Protein AF-A0A6J7JXT1-F1 (afdb_monomer_lite)

Organism: NCBI:txid449393

Foldseek 3Di:
DDDPPDDPDPPVPPPPPCPPDPDDDPVNVVVLVVVLVCQLVVQLVVQVVVCVVVVVVRPSSVVSSVVSNVVSVVVVVVVVVVVVVVVLPPDPPPPDVCPCVVPPPPPPPDDDD

Structure (mmCIF, N/CA/C/O backbone):
data_AF-A0A6J7JXT1-F1
#
_entry.id   AF-A0A6J7JXT1-F1
#
loop_
_atom_site.group_PDB
_atom_site.id
_atom_site.type_symbol
_atom_site.label_atom_id
_atom_site.label_alt_id
_atom_site.label_comp_id
_atom_site.label_asym_id
_atom_site.label_entity_id
_atom_site.label_seq_id
_atom_site.pdbx_PDB_ins_code
_atom_site.Cartn_x
_atom_site.Cartn_y
_atom_site.Cartn_z
_atom_site.occupancy
_atom_site.B_iso_or_equiv
_atom_site.auth_seq_id
_atom_site.auth_comp_id
_atom_site.auth_asym_id
_atom_site.auth_atom_id
_atom_site.pdbx_PDB_model_num
ATOM 1 N N . MET A 1 1 ? 56.341 3.724 -32.945 1.00 44.88 1 MET A N 1
ATOM 2 C CA . MET A 1 1 ? 55.457 4.208 -34.030 1.00 44.88 1 MET A CA 1
ATOM 3 C C . MET A 1 1 ? 54.060 3.659 -33.755 1.00 44.88 1 MET A C 1
ATOM 5 O O . MET A 1 1 ? 53.873 2.458 -33.855 1.00 44.88 1 MET A O 1
ATOM 9 N N . ALA A 1 2 ? 53.137 4.486 -33.253 1.00 50.22 2 ALA A N 1
ATOM 10 C CA . ALA A 1 2 ? 51.832 4.041 -32.751 1.00 50.22 2 ALA A CA 1
ATOM 11 C C . ALA A 1 2 ? 50.724 4.349 -33.768 1.00 50.22 2 ALA A C 1
ATOM 13 O O . ALA A 1 2 ? 50.396 5.513 -34.002 1.00 50.22 2 ALA A O 1
ATOM 14 N N . THR A 1 3 ? 50.134 3.315 -34.363 1.00 51.91 3 THR A N 1
ATOM 15 C CA . THR A 1 3 ? 49.022 3.456 -35.310 1.00 51.91 3 THR A CA 1
ATOM 16 C C . THR A 1 3 ? 47.715 3.579 -34.529 1.00 51.91 3 THR A C 1
ATOM 18 O O . THR A 1 3 ? 47.115 2.593 -34.109 1.00 51.91 3 THR A O 1
ATOM 21 N N . ARG A 1 4 ? 47.285 4.819 -34.271 1.00 57.22 4 ARG A N 1
ATOM 22 C CA . ARG A 1 4 ? 46.007 5.125 -33.616 1.00 57.22 4 ARG A CA 1
ATOM 23 C C . ARG A 1 4 ? 44.879 5.031 -34.646 1.00 57.22 4 ARG A C 1
ATOM 25 O O . ARG A 1 4 ? 44.504 6.031 -35.255 1.00 57.22 4 ARG A O 1
ATOM 32 N N . THR A 1 5 ? 44.345 3.829 -34.843 1.00 58.66 5 THR A N 1
ATOM 33 C CA . THR A 1 5 ? 43.169 3.568 -35.687 1.00 58.66 5 THR A CA 1
ATOM 34 C C . THR A 1 5 ? 41.951 4.290 -35.104 1.00 58.66 5 THR A C 1
ATOM 36 O O . THR A 1 5 ? 41.323 3.819 -34.157 1.00 58.66 5 THR A O 1
ATOM 39 N N . ARG A 1 6 ? 41.628 5.479 -35.627 1.00 58.16 6 ARG A N 1
ATOM 40 C CA . ARG A 1 6 ? 40.373 6.172 -35.309 1.00 58.16 6 ARG A CA 1
ATOM 41 C C . ARG A 1 6 ? 39.232 5.405 -35.976 1.00 58.16 6 ARG A C 1
ATOM 43 O O . ARG A 1 6 ? 39.202 5.277 -37.194 1.00 58.16 6 ARG A O 1
ATOM 50 N N . SER A 1 7 ? 38.305 4.882 -35.184 1.00 61.00 7 SER A N 1
ATOM 51 C CA . SER A 1 7 ? 37.088 4.242 -35.676 1.00 61.00 7 SER A CA 1
ATOM 52 C C . SER A 1 7 ? 36.187 5.281 -36.359 1.00 61.00 7 SER A C 1
ATOM 54 O O . SER A 1 7 ? 35.537 6.097 -35.710 1.00 61.00 7 SER A O 1
ATOM 56 N N . PHE A 1 8 ? 36.154 5.257 -37.692 1.00 64.19 8 PHE A N 1
ATOM 57 C CA . PHE A 1 8 ? 35.369 6.151 -38.557 1.00 64.19 8 PHE A CA 1
ATOM 58 C C . PHE A 1 8 ? 33.888 5.747 -38.687 1.00 64.19 8 PHE A C 1
ATOM 60 O O . PHE A 1 8 ? 33.264 5.996 -39.714 1.00 64.19 8 PHE A O 1
ATOM 67 N N . LEU A 1 9 ? 33.289 5.112 -37.676 1.00 65.12 9 LEU A N 1
ATOM 68 C CA . LEU A 1 9 ? 31.869 4.763 -37.761 1.00 65.12 9 LEU A CA 1
ATOM 69 C C . LEU A 1 9 ? 31.004 6.011 -37.496 1.00 65.12 9 LEU A C 1
ATOM 71 O O . LEU A 1 9 ? 31.057 6.561 -36.384 1.00 65.12 9 LEU A O 1
ATOM 75 N N . PRO A 1 10 ? 30.199 6.474 -38.478 1.00 63.28 10 PRO A N 1
ATOM 76 C CA . PRO A 1 10 ? 29.289 7.592 -38.275 1.00 63.28 10 PRO A CA 1
ATOM 77 C C . PRO A 1 10 ? 28.289 7.239 -37.170 1.00 63.28 10 PRO A C 1
ATOM 79 O O . PRO A 1 10 ? 27.907 6.082 -36.993 1.00 63.28 10 PRO A O 1
ATOM 82 N N . LYS A 1 11 ? 27.861 8.239 -36.390 1.00 61.22 11 LYS A N 1
ATOM 83 C CA . LYS A 1 11 ? 26.993 8.046 -35.210 1.00 61.22 11 LYS A CA 1
ATOM 84 C C . LYS A 1 11 ? 25.691 7.290 -35.536 1.00 61.22 11 LYS A C 1
ATOM 86 O O . LYS A 1 11 ? 25.160 6.623 -34.658 1.00 61.22 11 LYS A O 1
ATOM 91 N N . SER A 1 12 ? 25.231 7.356 -36.787 1.00 65.69 12 SER A N 1
ATOM 92 C CA . SER A 1 12 ? 24.057 6.652 -37.321 1.00 65.69 12 SER A CA 1
ATOM 93 C C . SER A 1 12 ? 24.225 5.136 -37.465 1.00 65.69 12 SER A C 1
ATOM 95 O O . SER A 1 12 ? 23.225 4.429 -37.463 1.00 65.69 12 SER A O 1
ATOM 97 N N . LEU A 1 13 ? 25.459 4.633 -37.570 1.00 64.69 13 LEU A N 1
ATOM 98 C CA . LEU A 1 13 ? 25.769 3.205 -37.725 1.00 64.69 13 LEU A CA 1
ATOM 99 C C . LEU A 1 13 ? 26.263 2.561 -36.427 1.00 64.69 13 LEU A C 1
ATOM 101 O O . LEU A 1 13 ? 26.677 1.404 -36.428 1.00 64.69 13 LEU A O 1
ATOM 105 N N . ARG A 1 14 ? 26.228 3.286 -35.301 1.00 66.50 14 ARG A N 1
ATOM 106 C CA . ARG A 1 14 ? 26.474 2.659 -34.001 1.00 66.50 14 ARG A CA 1
ATOM 107 C C . ARG A 1 14 ? 25.234 1.842 -33.640 1.00 66.50 14 ARG A C 1
ATOM 109 O O . ARG A 1 14 ? 24.173 2.448 -33.474 1.00 66.50 14 ARG A O 1
ATOM 116 N N . PRO A 1 15 ? 25.330 0.509 -33.501 1.00 64.69 15 PRO A N 1
ATOM 117 C CA . PRO A 1 15 ? 24.211 -0.259 -32.984 1.00 64.69 15 PRO A CA 1
ATOM 118 C C . PRO A 1 15 ? 23.859 0.316 -31.611 1.00 64.69 15 PRO A C 1
ATOM 120 O O . PRO A 1 15 ? 24.741 0.486 -30.764 1.00 64.69 15 PRO A O 1
ATOM 123 N N . LYS A 1 16 ? 22.583 0.668 -31.395 1.00 65.00 16 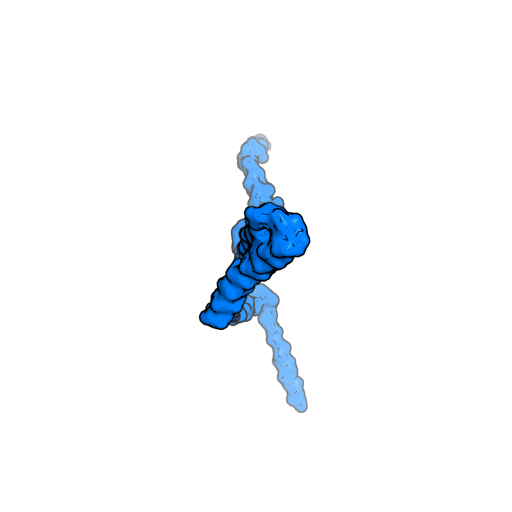LYS A N 1
ATOM 124 C CA . LYS A 1 16 ? 22.091 0.939 -30.041 1.00 65.00 16 LYS A CA 1
ATOM 125 C C . LYS A 1 16 ? 22.436 -0.307 -29.241 1.00 65.00 16 LYS A C 1
ATOM 127 O O . LYS A 1 16 ? 21.962 -1.387 -29.582 1.00 65.00 16 LYS A O 1
ATOM 132 N N . SER A 1 17 ? 23.314 -0.173 -28.252 1.00 66.38 17 SER A N 1
ATOM 133 C CA . SER A 1 17 ? 23.674 -1.287 -27.385 1.00 66.38 17 SER A CA 1
ATOM 134 C C . SER A 1 17 ? 22.376 -1.852 -26.827 1.00 66.38 17 SER A C 1
ATOM 136 O O . SER A 1 17 ? 21.657 -1.150 -26.113 1.00 66.38 17 SER A O 1
ATOM 138 N N . PHE A 1 18 ? 22.045 -3.083 -27.210 1.00 66.38 18 PHE A N 1
ATOM 139 C CA . PHE A 1 18 ? 20.966 -3.837 -26.602 1.00 66.38 18 PHE A CA 1
ATOM 140 C C . PHE A 1 18 ? 21.413 -4.122 -25.172 1.00 66.38 18 PHE A C 1
ATOM 142 O O . PHE A 1 18 ? 22.132 -5.080 -24.913 1.00 66.38 18 PHE A O 1
ATOM 149 N N . VAL A 1 19 ? 21.088 -3.210 -24.261 1.00 69.88 19 VAL A N 1
ATOM 150 C CA . VAL A 1 19 ? 21.209 -3.457 -22.831 1.00 69.88 19 VAL A CA 1
ATOM 151 C C . VAL A 1 19 ? 19.919 -4.181 -22.470 1.00 69.88 19 VAL A C 1
ATOM 153 O O . VAL A 1 19 ? 18.866 -3.535 -22.454 1.00 69.88 19 VAL A O 1
ATOM 156 N N . PRO A 1 20 ? 19.934 -5.513 -22.281 1.00 65.00 20 PRO A N 1
ATOM 157 C CA . PRO A 1 20 ? 18.735 -6.208 -21.849 1.00 65.00 20 PRO A CA 1
ATOM 158 C C . PRO A 1 20 ? 18.293 -5.589 -20.522 1.00 65.00 20 PRO A C 1
ATOM 160 O O . PRO A 1 20 ? 19.077 -5.531 -19.573 1.00 65.00 20 PRO A O 1
ATOM 163 N N . LYS A 1 21 ? 17.050 -5.093 -20.453 1.00 67.00 21 LYS A N 1
ATOM 164 C CA . LYS A 1 21 ? 16.480 -4.691 -19.165 1.00 67.00 21 LYS A CA 1
ATOM 165 C C . LYS A 1 21 ? 16.480 -5.936 -18.268 1.00 67.00 21 LYS A C 1
ATOM 167 O O . LYS A 1 21 ? 15.998 -6.982 -18.720 1.00 67.00 21 LYS A O 1
ATOM 172 N N . PRO A 1 22 ? 17.034 -5.866 -17.046 1.00 72.12 22 PRO A N 1
ATOM 173 C CA . PRO A 1 22 ? 16.974 -6.992 -16.128 1.00 72.12 22 PRO A CA 1
ATOM 174 C C . PRO A 1 22 ? 15.502 -7.343 -15.907 1.00 72.12 22 PRO A C 1
ATOM 176 O O . PRO A 1 22 ? 14.685 -6.469 -15.611 1.00 72.12 22 PRO A O 1
ATOM 179 N N . LYS A 1 23 ? 15.145 -8.612 -16.126 1.00 73.25 23 LYS A N 1
ATOM 180 C CA . LYS A 1 23 ? 13.799 -9.090 -15.805 1.00 73.25 23 LYS A CA 1
ATOM 181 C C . LYS A 1 23 ? 13.652 -9.035 -14.282 1.00 73.25 23 LYS A C 1
ATOM 183 O O . LYS A 1 23 ? 14.580 -9.489 -13.609 1.00 73.25 23 LYS A O 1
ATOM 188 N N . PRO A 1 24 ? 12.545 -8.494 -13.744 1.00 72.81 24 PRO A N 1
ATOM 189 C CA . PRO A 1 24 ? 12.335 -8.479 -12.303 1.00 72.81 24 PRO A CA 1
ATOM 190 C C . PRO A 1 24 ? 12.434 -9.910 -11.772 1.00 72.81 24 PRO A C 1
ATOM 192 O O . PRO A 1 24 ? 11.832 -10.835 -12.328 1.00 72.81 24 PRO A O 1
ATOM 195 N N . GLY A 1 25 ? 13.262 -10.094 -10.746 1.00 78.06 25 GLY A N 1
ATOM 196 C CA . GLY A 1 25 ? 13.467 -11.398 -10.129 1.00 78.06 25 GLY A CA 1
ATOM 197 C C . GLY A 1 25 ? 12.291 -11.773 -9.229 1.00 78.06 25 GLY A C 1
ATOM 198 O O . GLY A 1 25 ? 11.516 -10.916 -8.805 1.00 78.06 25 GLY A O 1
ATOM 199 N N . TYR A 1 26 ? 12.184 -13.052 -8.867 1.00 75.19 26 TYR A N 1
ATOM 200 C CA . TYR A 1 26 ? 11.199 -13.535 -7.887 1.00 75.19 26 TYR A CA 1
ATOM 201 C C . TYR A 1 26 ? 11.216 -12.713 -6.577 1.00 75.19 26 TYR A C 1
ATOM 203 O O . TYR A 1 26 ? 10.166 -12.389 -6.022 1.00 75.19 26 TYR A O 1
ATOM 211 N N . THR A 1 27 ? 12.404 -12.290 -6.131 1.00 81.31 27 THR A N 1
ATOM 212 C CA . THR A 1 27 ? 12.604 -11.453 -4.937 1.00 81.31 27 THR A CA 1
ATOM 213 C C . THR A 1 27 ? 11.951 -10.070 -5.045 1.00 81.31 27 THR A C 1
ATOM 215 O O . THR A 1 27 ? 11.402 -9.584 -4.055 1.00 81.31 27 THR A O 1
ATOM 218 N N . ASP A 1 28 ? 11.947 -9.447 -6.229 1.00 83.50 28 ASP A N 1
ATOM 219 C CA . ASP A 1 28 ? 11.348 -8.116 -6.428 1.00 83.50 28 ASP A CA 1
ATOM 220 C C . ASP A 1 28 ? 9.824 -8.160 -6.306 1.00 83.50 28 ASP A C 1
ATOM 222 O O . ASP A 1 28 ? 9.207 -7.258 -5.727 1.00 83.50 28 ASP A O 1
ATOM 226 N N . ALA A 1 29 ? 9.216 -9.229 -6.830 1.00 84.19 29 ALA A N 1
ATOM 227 C CA . ALA A 1 29 ? 7.780 -9.454 -6.739 1.00 84.19 29 ALA A CA 1
ATOM 228 C C . ALA A 1 29 ? 7.352 -9.694 -5.285 1.00 84.19 29 ALA A C 1
ATOM 230 O O . ALA A 1 29 ? 6.417 -9.045 -4.815 1.00 84.19 29 ALA A O 1
ATOM 231 N N . LEU A 1 30 ? 8.080 -10.549 -4.556 1.00 86.75 30 LEU A N 1
ATOM 232 C CA . LEU A 1 30 ? 7.802 -10.843 -3.149 1.00 86.75 30 LEU A CA 1
ATOM 233 C C . LEU A 1 30 ? 7.948 -9.599 -2.260 1.00 86.75 30 LEU A C 1
ATOM 235 O O . LEU A 1 30 ? 7.064 -9.301 -1.455 1.00 86.75 30 LEU A O 1
ATOM 239 N N . SER A 1 31 ? 9.043 -8.852 -2.424 1.00 88.12 31 SER A N 1
ATOM 240 C CA . SER A 1 31 ? 9.286 -7.609 -1.681 1.00 88.12 31 SER A CA 1
ATOM 241 C C . SER A 1 31 ? 8.190 -6.571 -1.959 1.00 88.12 31 SER A C 1
ATOM 243 O O . SER A 1 31 ? 7.633 -5.964 -1.037 1.00 88.12 31 SER A O 1
ATOM 245 N N . THR A 1 32 ? 7.790 -6.437 -3.228 1.00 85.50 32 THR A N 1
ATOM 246 C CA . THR A 1 32 ? 6.683 -5.564 -3.634 1.00 85.50 32 THR A CA 1
ATOM 247 C C . THR A 1 32 ? 5.360 -5.986 -2.990 1.00 85.50 32 THR A C 1
ATOM 249 O O . THR A 1 32 ? 4.678 -5.139 -2.410 1.00 85.50 32 THR A O 1
ATOM 252 N N . SER A 1 33 ? 4.997 -7.272 -3.039 1.00 87.44 33 SER A N 1
ATOM 253 C CA . SER A 1 33 ? 3.751 -7.749 -2.428 1.00 87.44 33 SER A CA 1
ATOM 254 C C . SER A 1 33 ? 3.749 -7.568 -0.912 1.00 87.44 33 SER A C 1
ATOM 256 O O . SER A 1 33 ? 2.743 -7.146 -0.348 1.00 87.44 33 SER A O 1
ATOM 258 N N . LEU A 1 34 ? 4.885 -7.815 -0.252 1.00 90.50 34 LEU A N 1
ATOM 259 C CA . LEU A 1 34 ? 4.998 -7.663 1.194 1.00 90.50 34 LEU A CA 1
ATOM 260 C C . LEU A 1 34 ? 4.829 -6.197 1.610 1.00 90.50 34 LEU A C 1
ATOM 262 O O . LEU A 1 34 ? 4.123 -5.914 2.572 1.00 90.50 34 LEU A O 1
ATOM 266 N N . THR A 1 35 ? 5.396 -5.266 0.840 1.00 86.44 35 THR A N 1
ATOM 267 C CA . THR A 1 35 ? 5.222 -3.820 1.056 1.00 86.44 35 THR A CA 1
ATOM 268 C C . THR A 1 35 ? 3.747 -3.413 0.976 1.00 86.44 35 THR A C 1
ATOM 270 O O . THR A 1 35 ? 3.269 -2.642 1.809 1.00 86.44 35 THR A O 1
ATOM 273 N N . PHE A 1 36 ? 3.002 -3.969 0.015 1.00 87.56 36 PHE A N 1
ATOM 274 C CA . PHE A 1 36 ? 1.574 -3.681 -0.143 1.00 87.56 36 PHE A CA 1
ATOM 275 C C . PHE A 1 36 ? 0.694 -4.273 0.954 1.00 87.56 36 PHE A C 1
ATOM 277 O O . PHE A 1 36 ? -0.366 -3.719 1.223 1.00 87.56 36 PHE A O 1
ATOM 284 N N . VAL A 1 37 ? 1.114 -5.364 1.594 1.00 89.12 37 VAL A N 1
ATOM 285 C CA . VAL A 1 37 ? 0.385 -5.944 2.730 1.00 89.12 37 VAL A CA 1
ATOM 286 C C . VAL A 1 37 ? 0.754 -5.227 4.026 1.00 89.12 37 VAL A C 1
ATOM 288 O O . VAL A 1 37 ? -0.130 -4.846 4.789 1.00 89.12 37 VAL A O 1
ATOM 291 N N . LEU A 1 38 ? 2.047 -4.993 4.265 1.00 89.50 38 LEU A N 1
ATOM 292 C CA . LEU A 1 38 ? 2.542 -4.376 5.495 1.00 89.50 38 LEU A CA 1
ATOM 293 C C . LEU A 1 38 ? 2.020 -2.951 5.688 1.00 89.50 38 LEU A C 1
ATOM 295 O O . LEU A 1 38 ? 1.707 -2.590 6.816 1.00 89.50 38 LEU A O 1
ATOM 299 N N . GLY A 1 39 ? 1.888 -2.155 4.621 1.00 87.44 39 GLY A N 1
ATOM 300 C CA . GLY A 1 39 ? 1.394 -0.776 4.718 1.00 87.44 39 GLY A CA 1
ATOM 301 C C . GLY A 1 39 ? -0.002 -0.677 5.358 1.00 87.44 39 GLY A C 1
ATOM 302 O O . GLY A 1 39 ? -0.123 -0.149 6.465 1.00 87.44 39 GLY A O 1
ATOM 303 N N . PRO A 1 40 ? -1.059 -1.214 4.720 1.00 86.94 40 PRO A N 1
ATOM 304 C CA . PRO A 1 40 ? -2.412 -1.217 5.272 1.00 86.94 40 PRO A CA 1
ATOM 305 C C . PRO A 1 40 ? -2.504 -1.934 6.617 1.00 86.94 40 PRO A C 1
ATOM 307 O O . PRO A 1 40 ? -3.259 -1.502 7.484 1.00 86.94 40 PRO A O 1
ATOM 310 N N . LEU A 1 41 ? -1.724 -3.001 6.814 1.00 90.00 41 LEU A N 1
ATOM 311 C CA . LEU A 1 41 ? -1.734 -3.773 8.054 1.00 90.00 41 LEU A CA 1
ATOM 312 C C . LEU A 1 41 ? -1.153 -2.969 9.227 1.00 90.00 41 LEU A C 1
ATOM 314 O O . LEU A 1 41 ? -1.726 -2.985 10.315 1.00 90.00 41 LEU A O 1
ATOM 318 N N . MET A 1 42 ? -0.087 -2.196 8.999 1.00 90.25 42 MET A N 1
ATOM 319 C CA . MET A 1 42 ? 0.450 -1.250 9.983 1.00 90.25 42 MET A CA 1
ATOM 320 C C . MET A 1 42 ? -0.530 -0.119 10.284 1.00 90.25 42 MET A C 1
ATOM 322 O O . MET A 1 42 ? -0.732 0.212 11.449 1.00 90.25 42 MET A O 1
ATOM 326 N N . PHE A 1 43 ? -1.188 0.431 9.264 1.00 88.25 43 PHE A N 1
ATOM 327 C CA . PHE A 1 43 ? -2.218 1.453 9.456 1.00 88.25 43 PHE A CA 1
ATOM 328 C C . PHE A 1 43 ? -3.428 0.923 10.244 1.00 88.25 43 PHE A C 1
ATOM 330 O O . PHE A 1 43 ? -3.901 1.586 11.166 1.00 88.25 43 PHE A O 1
ATOM 337 N N . GLY A 1 44 ? -3.893 -0.292 9.947 1.00 85.44 44 GLY A N 1
ATOM 338 C CA . GLY A 1 44 ? -4.963 -0.953 10.696 1.00 85.44 44 GLY A CA 1
ATOM 339 C C . GLY A 1 44 ? -4.578 -1.234 12.152 1.00 85.44 44 GLY A C 1
ATOM 340 O O . GLY A 1 44 ? -5.362 -0.948 13.053 1.00 85.44 44 GLY A O 1
ATOM 341 N N . LEU A 1 45 ? -3.355 -1.721 12.403 1.00 88.44 45 LEU A N 1
ATOM 342 C CA . LEU A 1 45 ? -2.825 -1.922 13.760 1.00 88.44 45 LEU A CA 1
ATOM 343 C C . LEU A 1 45 ? -2.719 -0.610 14.541 1.00 88.44 45 LEU A C 1
ATOM 345 O O . LEU A 1 45 ? -3.086 -0.565 15.714 1.00 88.44 45 LEU A O 1
ATOM 349 N N . LEU A 1 46 ? -2.265 0.461 13.888 1.00 89.12 46 LEU A N 1
ATOM 350 C CA . LEU A 1 46 ? -2.222 1.793 14.485 1.00 89.12 46 LEU A CA 1
ATOM 351 C C . LEU A 1 46 ? -3.631 2.265 14.869 1.00 89.12 46 LEU A C 1
ATOM 353 O O . LEU A 1 46 ? -3.828 2.804 15.955 1.00 89.12 46 LEU A O 1
ATOM 357 N N . GLY A 1 47 ? -4.622 2.016 14.009 1.00 83.00 47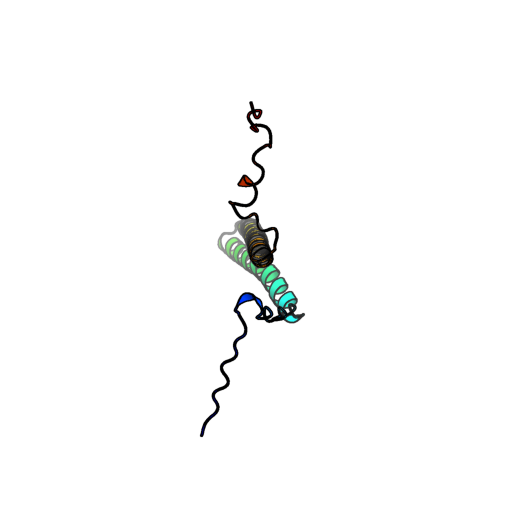 GLY A N 1
ATOM 358 C CA . GLY A 1 47 ? -6.018 2.334 14.294 1.00 83.00 47 GLY A CA 1
ATOM 359 C C . GLY A 1 47 ? -6.596 1.522 15.448 1.00 83.00 47 GLY A C 1
ATOM 360 O O . GLY A 1 47 ? -7.262 2.095 16.303 1.00 83.00 47 GLY A O 1
ATOM 361 N N . ALA A 1 48 ? -6.262 0.235 15.545 1.00 81.81 48 ALA A N 1
ATOM 362 C CA . ALA A 1 48 ? -6.668 -0.606 16.671 1.00 81.81 48 ALA A CA 1
ATOM 363 C C . ALA A 1 48 ? -6.038 -0.147 17.994 1.00 81.81 48 ALA A C 1
ATOM 365 O O . ALA A 1 48 ? -6.695 -0.163 19.036 1.00 81.81 48 ALA A O 1
ATOM 366 N N . PHE A 1 49 ? -4.785 0.309 17.951 1.00 86.44 49 PHE A N 1
ATOM 367 C CA . PHE A 1 49 ? -4.114 0.903 19.103 1.00 86.44 49 PHE A CA 1
ATOM 368 C C . PHE A 1 49 ? -4.786 2.214 19.541 1.00 86.44 49 PHE A C 1
ATOM 370 O O . PHE A 1 49 ? -5.066 2.399 20.725 1.00 86.44 49 PHE A O 1
ATOM 377 N N . LEU A 1 50 ? -5.118 3.091 18.589 1.00 84.31 50 LEU A N 1
ATOM 378 C CA . LEU A 1 50 ? -5.850 4.336 18.844 1.00 84.31 50 LEU A CA 1
ATOM 379 C C . LEU A 1 50 ? -7.252 4.069 19.412 1.00 84.31 50 LEU A C 1
ATOM 381 O O . LEU A 1 50 ? -7.624 4.670 20.418 1.00 84.31 50 LEU A O 1
ATOM 385 N N . ASP A 1 51 ? -8.006 3.132 18.835 1.00 83.06 51 ASP A N 1
ATOM 386 C CA . ASP A 1 51 ? -9.330 2.750 19.341 1.00 83.06 51 ASP A CA 1
ATOM 387 C C . ASP A 1 51 ? -9.272 2.191 20.770 1.00 83.06 51 ASP A C 1
ATOM 389 O O . ASP A 1 51 ? -10.205 2.402 21.545 1.00 83.06 51 ASP A O 1
ATOM 393 N N . GLY A 1 52 ? -8.183 1.505 21.135 1.00 82.19 52 GLY A N 1
ATOM 394 C CA . GLY A 1 52 ? -7.951 1.014 22.495 1.00 82.19 52 GLY A CA 1
ATOM 395 C C . GLY A 1 52 ? -7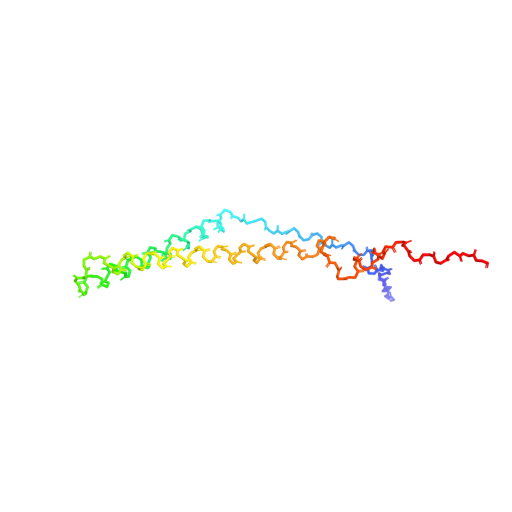.708 2.131 23.514 1.00 82.19 52 GLY A C 1
ATOM 396 O O . GLY A 1 52 ? -8.151 2.016 24.654 1.00 82.19 52 GLY A O 1
ATOM 397 N N . ILE A 1 53 ? -7.058 3.225 23.105 1.00 86.06 53 ILE A N 1
ATOM 398 C CA . ILE A 1 53 ? -6.810 4.394 23.965 1.00 86.06 53 ILE A CA 1
ATOM 399 C C . ILE A 1 53 ? -8.068 5.261 24.092 1.00 86.06 53 ILE A C 1
ATOM 401 O O . ILE A 1 53 ? -8.404 5.711 25.185 1.00 86.06 53 ILE A O 1
ATOM 405 N N . PHE A 1 54 ? -8.765 5.501 22.980 1.00 84.88 54 PHE A N 1
ATOM 406 C CA . PHE A 1 54 ? -9.915 6.409 22.927 1.00 84.88 54 PHE A CA 1
ATOM 407 C C . PHE A 1 54 ? -11.265 5.723 23.192 1.00 84.88 54 PHE A C 1
ATOM 409 O O . PHE A 1 54 ? -12.283 6.407 23.280 1.00 84.88 54 PHE A O 1
ATOM 416 N N . GLY A 1 55 ? -11.304 4.392 23.305 1.00 80.00 55 GLY A N 1
ATOM 417 C CA . GLY A 1 55 ? -12.526 3.628 23.585 1.00 80.00 55 GLY A CA 1
ATOM 418 C C . GLY A 1 55 ? -13.566 3.660 22.457 1.00 80.00 55 GLY A C 1
ATOM 419 O O . GLY A 1 55 ? -14.741 3.391 22.687 1.00 80.00 55 GLY A O 1
ATOM 420 N N . THR A 1 56 ? -13.163 3.989 21.229 1.00 78.19 56 THR A N 1
ATOM 421 C CA . THR A 1 56 ? -14.042 4.361 20.103 1.00 78.19 56 THR A CA 1
ATOM 422 C C . THR A 1 56 ? -14.643 3.180 19.332 1.00 78.19 56 THR A C 1
ATOM 424 O O . THR A 1 56 ? -15.213 3.362 18.261 1.00 78.19 56 THR A O 1
ATOM 427 N N . GLY A 1 57 ? -14.573 1.954 19.861 1.00 75.38 57 GLY A N 1
ATOM 428 C CA . GLY A 1 57 ? -15.331 0.821 19.316 1.00 75.38 57 GLY A CA 1
ATOM 429 C C . GLY A 1 57 ? -14.952 0.396 17.888 1.00 75.38 57 GLY A C 1
ATOM 430 O O . GLY A 1 57 ? -15.790 -0.189 17.207 1.00 75.38 57 GLY A O 1
ATOM 431 N N . ARG A 1 58 ? -13.695 0.626 17.465 1.00 83.25 58 ARG A N 1
ATOM 432 C CA . ARG A 1 58 ? -13.085 0.252 16.161 1.00 83.25 58 ARG A CA 1
ATOM 433 C C . ARG A 1 58 ? -13.196 1.275 15.019 1.00 83.25 58 ARG A C 1
ATOM 435 O O . ARG A 1 58 ? -12.908 0.939 13.868 1.00 83.25 58 ARG A O 1
ATOM 442 N N . VAL A 1 59 ? -13.605 2.510 15.298 1.00 86.38 59 VAL A N 1
ATOM 443 C CA . VAL A 1 59 ? -13.765 3.548 14.265 1.00 86.38 59 VAL A CA 1
ATOM 444 C C . VAL A 1 59 ? -12.425 3.927 13.625 1.00 86.38 59 VAL A C 1
ATOM 446 O O . VAL A 1 59 ? -12.330 3.989 12.394 1.00 86.38 59 VAL A O 1
ATOM 449 N N . PHE A 1 60 ? -11.372 4.132 14.420 1.00 83.69 60 PHE A N 1
ATOM 450 C CA . PHE A 1 60 ? -10.052 4.492 13.894 1.00 83.69 60 PHE A CA 1
ATOM 451 C C . PHE A 1 60 ? -9.425 3.357 13.086 1.00 83.69 60 PHE A C 1
ATOM 453 O O . PHE A 1 60 ? -8.812 3.616 12.053 1.00 83.69 60 PHE A O 1
ATOM 460 N N . THR A 1 61 ? -9.629 2.108 13.495 1.00 85.62 61 THR A N 1
ATOM 461 C CA . THR A 1 61 ? -9.186 0.907 12.778 1.00 85.62 61 THR A CA 1
ATOM 462 C C . THR A 1 61 ? -9.734 0.892 11.359 1.00 85.62 61 THR A C 1
ATOM 464 O O . THR A 1 61 ? -8.973 0.711 10.410 1.00 85.62 61 THR A O 1
ATOM 467 N N . VAL A 1 62 ? -11.042 1.118 11.197 1.00 88.44 62 VAL A N 1
ATOM 468 C CA . VAL A 1 62 ? -11.690 1.114 9.878 1.00 88.44 62 VAL A CA 1
ATOM 469 C C . VAL A 1 62 ? -11.202 2.288 9.030 1.00 88.44 62 VAL A C 1
ATOM 471 O O . VAL A 1 62 ? -10.831 2.089 7.873 1.00 88.44 62 VAL A O 1
ATOM 474 N N . LEU A 1 63 ? -11.137 3.496 9.599 1.00 90.06 63 LEU A N 1
ATOM 475 C CA . LEU A 1 63 ? -10.660 4.685 8.886 1.00 90.06 63 LEU A CA 1
ATOM 476 C C . LEU A 1 63 ? -9.215 4.530 8.405 1.00 90.06 63 LEU A C 1
ATOM 478 O O . LEU A 1 63 ? -8.928 4.737 7.226 1.00 90.06 63 LEU A O 1
ATOM 482 N N . LEU A 1 64 ? -8.305 4.134 9.294 1.00 86.81 64 LEU A N 1
ATOM 483 C CA . LEU A 1 64 ? -6.893 3.974 8.958 1.00 86.81 64 LEU A CA 1
ATOM 484 C C . LEU A 1 64 ? -6.670 2.798 8.003 1.00 86.81 64 LEU A C 1
ATOM 486 O O . LEU A 1 64 ? -5.842 2.917 7.102 1.00 86.81 64 LEU A O 1
ATOM 490 N N . ALA A 1 65 ? -7.439 1.710 8.112 1.00 85.44 65 ALA A N 1
ATOM 491 C CA . ALA A 1 65 ? -7.393 0.620 7.138 1.00 85.44 65 ALA A CA 1
ATOM 492 C C . ALA A 1 65 ? -7.798 1.087 5.728 1.00 85.44 65 ALA A C 1
ATOM 494 O O . ALA A 1 65 ? -7.109 0.767 4.756 1.00 85.44 65 ALA A O 1
ATOM 495 N N . ILE A 1 66 ? -8.867 1.886 5.606 1.00 91.38 66 ILE A N 1
ATOM 496 C CA . ILE A 1 66 ? -9.293 2.469 4.322 1.00 91.38 66 ILE A CA 1
ATOM 497 C C . ILE A 1 66 ? -8.210 3.406 3.771 1.00 91.38 66 ILE A C 1
ATOM 499 O O . ILE A 1 66 ? -7.865 3.316 2.593 1.00 91.38 66 ILE A O 1
ATOM 503 N N . ILE A 1 67 ? -7.627 4.263 4.612 1.00 91.44 67 ILE A N 1
ATOM 504 C CA . ILE A 1 67 ? -6.529 5.156 4.209 1.00 91.44 67 ILE A CA 1
ATOM 505 C C . ILE A 1 67 ? -5.324 4.346 3.713 1.00 91.44 67 ILE A C 1
ATOM 507 O O . ILE A 1 67 ? -4.771 4.652 2.655 1.00 91.44 67 ILE A O 1
ATOM 511 N N . GLY A 1 68 ? -4.949 3.283 4.426 1.00 86.81 68 GLY A N 1
ATOM 512 C CA . GLY A 1 68 ? -3.878 2.376 4.019 1.00 86.81 68 GLY A CA 1
ATOM 513 C C . GLY A 1 68 ? -4.147 1.726 2.659 1.00 86.81 68 GLY A C 1
ATOM 514 O O . GLY A 1 68 ? -3.253 1.668 1.812 1.00 86.81 68 GLY A O 1
ATOM 515 N N . LEU A 1 69 ? -5.389 1.305 2.408 1.00 89.81 69 LEU A N 1
ATOM 516 C CA . LEU A 1 69 ? -5.801 0.749 1.118 1.00 89.81 69 LEU A CA 1
ATOM 517 C C . LEU A 1 69 ? -5.689 1.782 -0.016 1.00 89.81 69 LEU A C 1
ATOM 519 O O . LEU A 1 69 ? -5.146 1.474 -1.080 1.00 89.81 69 LEU A O 1
ATOM 523 N N . ILE A 1 70 ? -6.147 3.017 0.215 1.00 92.81 70 ILE A N 1
ATOM 524 C CA . ILE A 1 70 ? -6.057 4.113 -0.763 1.00 92.81 70 ILE A CA 1
ATOM 525 C C . ILE A 1 70 ? -4.593 4.445 -1.072 1.00 92.81 70 ILE A C 1
ATOM 527 O O . ILE A 1 70 ? -4.231 4.619 -2.239 1.00 92.81 70 ILE A O 1
ATOM 531 N N . ALA A 1 71 ? -3.731 4.487 -0.055 1.00 87.06 71 ALA A N 1
ATOM 532 C CA . ALA A 1 71 ? -2.302 4.732 -0.229 1.00 87.06 71 ALA A CA 1
ATOM 533 C C . ALA A 1 71 ? -1.641 3.658 -1.113 1.00 87.06 71 ALA A C 1
ATOM 535 O O . ALA A 1 71 ? -0.881 3.989 -2.031 1.00 87.06 71 ALA A O 1
ATOM 536 N N . VAL A 1 72 ? -1.972 2.380 -0.897 1.00 89.50 72 VAL A N 1
ATOM 537 C CA . VAL A 1 72 ? -1.484 1.271 -1.733 1.00 89.50 72 VAL A CA 1
ATOM 538 C C . VAL A 1 72 ? -1.974 1.404 -3.173 1.00 89.50 72 VAL A C 1
ATOM 540 O O . VAL A 1 72 ? -1.158 1.356 -4.095 1.00 89.50 72 VAL A O 1
ATOM 543 N N . ALA A 1 73 ? -3.272 1.636 -3.378 1.00 89.44 73 ALA A N 1
ATOM 544 C CA . ALA A 1 73 ? -3.847 1.793 -4.714 1.00 89.44 73 ALA A CA 1
ATOM 545 C C . ALA A 1 73 ? -3.194 2.954 -5.485 1.00 89.44 73 ALA A C 1
ATOM 547 O O . ALA A 1 73 ? -2.795 2.802 -6.641 1.00 89.44 73 ALA A O 1
ATOM 548 N N . THR A 1 74 ? -3.000 4.088 -4.812 1.00 91.38 74 THR A N 1
ATOM 549 C CA . THR A 1 74 ? -2.344 5.274 -5.376 1.00 91.38 74 THR A CA 1
ATOM 550 C C . THR A 1 74 ? -0.8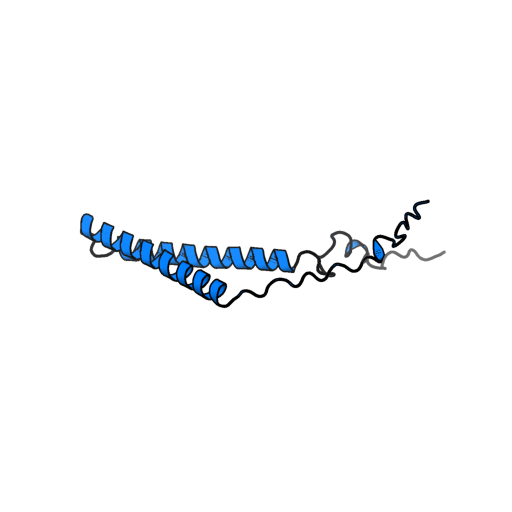90 4.977 -5.751 1.00 91.38 74 THR A C 1
ATOM 552 O O . THR A 1 74 ? -0.432 5.331 -6.838 1.00 91.38 74 THR A O 1
ATOM 555 N N . THR A 1 75 ? -0.166 4.254 -4.894 1.00 88.75 75 THR A N 1
ATOM 556 C CA . THR A 1 75 ? 1.219 3.842 -5.161 1.00 88.75 75 THR A CA 1
ATOM 557 C C . THR A 1 75 ? 1.312 2.929 -6.385 1.00 88.75 75 THR A C 1
ATOM 559 O O . THR A 1 75 ? 2.198 3.113 -7.222 1.00 88.75 75 THR A O 1
ATOM 562 N N . ILE A 1 76 ? 0.396 1.962 -6.520 1.00 88.12 76 ILE A N 1
ATOM 563 C CA . ILE A 1 76 ? 0.326 1.073 -7.691 1.00 88.12 76 ILE A CA 1
ATOM 564 C C . ILE A 1 76 ? 0.087 1.894 -8.960 1.00 88.12 76 ILE A C 1
ATOM 566 O O . ILE A 1 76 ? 0.805 1.718 -9.945 1.00 88.12 76 ILE A O 1
ATOM 570 N N . TYR A 1 77 ? -0.872 2.820 -8.917 1.00 89.00 77 TYR A N 1
ATOM 571 C CA . TYR A 1 77 ? -1.218 3.667 -10.054 1.00 89.00 77 TYR A CA 1
ATOM 572 C C . TYR A 1 77 ? -0.023 4.497 -10.548 1.00 89.00 77 TYR A C 1
ATOM 574 O O . TYR A 1 77 ? 0.312 4.460 -11.734 1.00 89.00 77 TYR A O 1
ATOM 582 N N . TYR A 1 78 ? 0.683 5.188 -9.647 1.00 90.25 78 TYR A N 1
ATOM 583 C CA . TYR A 1 78 ? 1.844 5.993 -10.038 1.00 90.25 78 TYR A CA 1
ATOM 584 C C . TYR A 1 78 ? 3.033 5.151 -10.503 1.00 90.25 78 TYR A C 1
ATOM 586 O O . TYR A 1 78 ? 3.715 5.536 -11.454 1.00 90.25 78 TYR A O 1
ATOM 594 N N . ARG A 1 79 ? 3.272 3.983 -9.892 1.00 86.31 79 ARG A N 1
ATOM 595 C CA . ARG A 1 79 ? 4.306 3.051 -10.372 1.00 86.31 79 ARG A CA 1
ATOM 596 C C . ARG A 1 79 ? 4.009 2.568 -11.788 1.00 86.31 79 ARG A C 1
ATOM 598 O O . ARG A 1 79 ? 4.926 2.504 -12.603 1.00 86.31 79 ARG A O 1
ATOM 605 N N . TYR A 1 80 ? 2.749 2.259 -12.088 1.00 85.12 80 TYR A N 1
ATOM 606 C CA . TYR A 1 80 ? 2.329 1.846 -13.424 1.00 85.12 80 TYR A CA 1
ATOM 607 C C . TYR A 1 80 ? 2.504 2.965 -14.458 1.00 85.12 80 TYR A C 1
ATOM 609 O O . TYR A 1 80 ? 3.063 2.728 -15.530 1.00 85.12 80 TYR A O 1
ATOM 617 N N . GLN A 1 81 ? 2.097 4.192 -14.122 1.00 88.44 81 GLN A N 1
ATOM 618 C CA . GLN A 1 81 ? 2.299 5.360 -14.986 1.00 88.44 81 GLN A CA 1
ATOM 619 C C . GLN A 1 81 ? 3.785 5.610 -15.273 1.00 88.44 81 GLN A C 1
ATOM 621 O O . GLN A 1 81 ? 4.174 5.794 -16.425 1.00 88.44 81 GLN A O 1
ATOM 626 N N . ALA A 1 82 ? 4.638 5.551 -14.246 1.00 85.00 82 ALA A N 1
ATOM 627 C CA . ALA A 1 82 ? 6.080 5.720 -14.407 1.00 85.00 82 ALA A CA 1
ATOM 628 C C . ALA A 1 82 ? 6.706 4.617 -15.281 1.00 85.00 82 ALA A C 1
ATOM 630 O O . ALA A 1 82 ? 7.559 4.905 -16.122 1.00 85.00 82 ALA A O 1
ATOM 631 N N . ALA A 1 83 ? 6.270 3.363 -15.114 1.00 82.12 83 ALA A N 1
ATOM 632 C CA . ALA A 1 83 ? 6.718 2.248 -15.945 1.00 82.12 83 ALA A CA 1
ATOM 633 C C . ALA A 1 83 ? 6.290 2.423 -17.410 1.00 82.12 83 ALA A C 1
ATOM 635 O O . ALA A 1 83 ? 7.114 2.256 -18.307 1.00 82.12 83 ALA A O 1
ATOM 636 N N . SER A 1 84 ? 5.041 2.835 -17.641 1.00 80.00 84 SER A N 1
ATOM 637 C CA . SER A 1 84 ? 4.494 3.073 -18.982 1.00 80.00 84 SER A CA 1
ATOM 638 C C . SER A 1 84 ? 5.241 4.202 -19.695 1.00 80.00 84 SER A C 1
ATOM 640 O O . SER A 1 84 ? 5.708 4.018 -20.815 1.00 80.00 84 SER A O 1
ATOM 642 N N . ALA A 1 85 ? 5.485 5.325 -19.013 1.00 78.88 85 ALA A N 1
ATOM 643 C CA . ALA A 1 85 ? 6.272 6.431 -19.562 1.00 78.88 85 ALA A CA 1
ATOM 644 C C . ALA A 1 85 ? 7.714 6.013 -19.918 1.00 78.88 85 ALA A C 1
ATOM 646 O O . ALA A 1 85 ? 8.254 6.422 -20.945 1.00 78.88 85 ALA A O 1
ATOM 647 N N . ALA A 1 86 ? 8.340 5.164 -19.097 1.00 75.06 86 ALA A N 1
ATOM 648 C CA . ALA A 1 86 ? 9.684 4.646 -19.357 1.00 75.06 86 ALA A CA 1
ATOM 649 C C . ALA A 1 86 ? 9.736 3.610 -20.495 1.00 75.06 86 ALA A C 1
ATOM 651 O O . ALA A 1 86 ? 10.804 3.376 -21.069 1.00 75.06 86 ALA A O 1
ATOM 652 N N . GLU A 1 87 ? 8.625 2.937 -20.787 1.00 71.38 87 GLU A N 1
ATOM 653 C CA . GLU A 1 87 ? 8.494 2.059 -21.949 1.00 71.38 87 GLU A CA 1
ATOM 654 C C . GLU A 1 87 ? 8.162 2.835 -23.218 1.00 71.38 87 GLU A C 1
ATOM 656 O O . GLU A 1 87 ? 8.597 2.433 -24.297 1.00 71.38 87 GLU A O 1
ATOM 661 N N . ASP A 1 88 ? 7.419 3.931 -23.098 1.00 68.62 88 ASP A N 1
ATOM 662 C CA . ASP A 1 88 ? 7.063 4.779 -24.227 1.00 68.62 88 ASP A CA 1
ATOM 663 C C . ASP A 1 88 ? 8.220 5.644 -24.730 1.00 68.62 88 ASP A C 1
ATOM 665 O O . ASP A 1 88 ? 8.335 5.855 -25.941 1.00 68.62 88 ASP A O 1
ATOM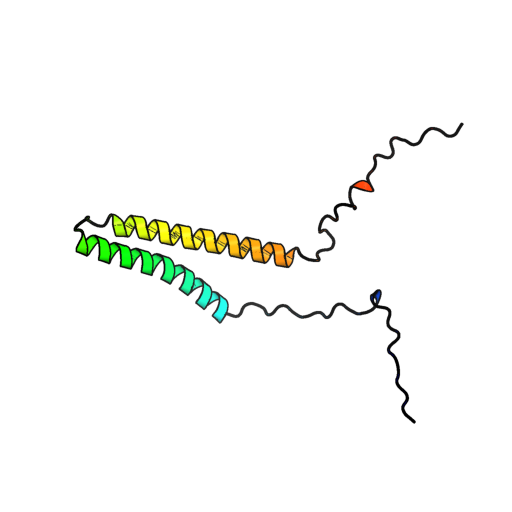 669 N N . ALA A 1 89 ? 9.144 6.013 -23.841 1.00 67.44 89 ALA A N 1
ATOM 670 C CA . ALA A 1 89 ? 10.363 6.736 -24.181 1.00 67.44 89 ALA A CA 1
ATOM 671 C C . ALA A 1 89 ? 11.199 6.005 -25.254 1.00 67.44 89 ALA A C 1
ATOM 673 O O . ALA A 1 89 ? 11.839 4.976 -25.002 1.00 67.44 89 ALA A O 1
ATOM 674 N N . GLY A 1 90 ? 11.249 6.568 -26.465 1.00 65.12 90 GLY A N 1
ATOM 675 C CA . GLY A 1 90 ? 12.072 6.071 -27.569 1.00 65.12 90 GLY A CA 1
ATOM 676 C C . GLY A 1 90 ? 11.380 5.094 -28.521 1.00 65.12 90 GLY A C 1
ATOM 677 O O . GLY A 1 90 ? 12.063 4.533 -29.393 1.00 65.12 90 GLY A O 1
ATOM 678 N N . LYS A 1 91 ? 10.060 4.898 -28.400 1.00 72.75 91 LYS A N 1
ATOM 679 C CA . LYS A 1 91 ? 9.280 4.146 -29.393 1.00 72.75 91 LYS A CA 1
ATOM 680 C C . LYS A 1 91 ? 9.121 4.962 -30.691 1.00 72.75 91 LYS A C 1
ATOM 682 O O . LYS A 1 91 ? 8.925 6.174 -30.642 1.00 72.75 91 LYS A O 1
ATOM 687 N N . PRO A 1 92 ? 9.167 4.325 -31.880 1.00 65.62 92 PRO A N 1
ATOM 688 C CA . PRO A 1 92 ? 9.070 5.021 -33.171 1.00 65.62 92 PRO A CA 1
ATOM 689 C C . PRO A 1 92 ? 7.806 5.872 -33.363 1.00 65.62 92 PRO A C 1
ATOM 691 O O . PRO A 1 92 ? 7.820 6.803 -34.165 1.00 65.62 92 PRO A O 1
ATOM 694 N N . TRP A 1 93 ? 6.736 5.536 -32.641 1.00 68.00 93 TRP A N 1
ATOM 695 C CA . TRP A 1 93 ? 5.420 6.170 -32.688 1.00 68.00 93 TRP A CA 1
ATOM 696 C C . TRP A 1 93 ? 5.162 7.153 -31.540 1.00 68.00 93 TRP A C 1
ATOM 698 O O . TRP A 1 93 ? 4.027 7.608 -31.402 1.00 68.00 93 TRP A O 1
ATOM 708 N N . GLU A 1 94 ? 6.173 7.507 -30.730 1.00 68.75 94 GLU A N 1
ATOM 709 C CA . GLU A 1 94 ? 6.095 8.742 -29.940 1.00 68.75 94 GLU A CA 1
ATOM 710 C C . GLU A 1 94 ? 5.754 9.857 -30.924 1.00 68.75 94 GLU A C 1
ATOM 712 O O . GLU A 1 94 ? 6.546 10.164 -31.822 1.00 68.75 94 GLU A O 1
ATOM 717 N N . LYS A 1 95 ? 4.527 10.383 -30.822 1.00 62.19 95 LYS A N 1
ATOM 718 C CA . LYS A 1 95 ? 4.029 11.432 -31.704 1.00 62.19 95 LYS A CA 1
ATOM 719 C C . LYS A 1 95 ? 4.991 12.601 -31.591 1.00 62.19 95 LYS A C 1
ATOM 721 O O . LYS A 1 95 ? 4.965 13.365 -30.632 1.00 62.19 95 LYS A O 1
ATOM 726 N N . ARG A 1 96 ? 5.880 12.716 -32.573 1.00 60.25 96 ARG A N 1
ATOM 727 C CA . ARG A 1 96 ? 6.701 13.905 -32.735 1.00 60.25 96 ARG A CA 1
ATOM 728 C C . ARG A 1 96 ? 5.702 15.017 -33.048 1.00 60.25 96 ARG A C 1
ATOM 730 O O . ARG A 1 96 ? 4.924 14.821 -33.982 1.00 60.25 96 ARG A O 1
ATOM 737 N N . PRO A 1 97 ? 5.739 16.163 -32.354 1.00 60.88 97 PRO A N 1
ATOM 738 C CA . PRO A 1 97 ? 4.837 17.286 -32.627 1.00 60.88 97 PRO A CA 1
ATOM 739 C C . PRO A 1 97 ? 4.860 17.769 -34.090 1.00 60.88 97 PRO A C 1
ATOM 741 O O . PRO A 1 97 ? 4.001 18.525 -34.504 1.00 60.88 97 PRO A O 1
ATOM 744 N N . ASN A 1 98 ? 5.847 17.328 -34.878 1.00 57.34 98 ASN A N 1
ATOM 745 C CA . ASN A 1 98 ? 6.101 17.775 -36.243 1.00 57.34 98 ASN A CA 1
ATOM 746 C C . ASN A 1 98 ? 5.764 16.707 -37.308 1.00 57.34 98 ASN A C 1
ATOM 748 O O . ASN A 1 98 ? 6.173 16.854 -38.458 1.00 57.34 98 ASN A O 1
ATOM 752 N N . ALA A 1 99 ? 5.151 15.575 -36.933 1.00 60.72 99 ALA A N 1
ATOM 753 C CA . ALA A 1 99 ? 4.847 14.486 -37.872 1.00 60.72 99 ALA A CA 1
ATOM 754 C C . ALA A 1 99 ? 3.430 14.565 -38.466 1.00 60.72 99 ALA A C 1
ATOM 756 O O . ALA A 1 99 ? 3.219 14.036 -39.556 1.00 60.72 99 ALA A O 1
ATOM 757 N N . ASP A 1 100 ? 2.485 15.224 -37.789 1.00 59.19 100 ASP A N 1
ATOM 758 C CA . ASP A 1 100 ? 1.108 15.408 -38.271 1.00 59.19 100 ASP A CA 1
ATOM 759 C C . ASP A 1 100 ? 0.940 16.662 -39.144 1.00 59.19 100 ASP A C 1
ATOM 761 O O . ASP A 1 100 ? 0.108 16.663 -40.043 1.00 59.19 100 ASP A O 1
ATOM 765 N N . SER A 1 101 ? 1.812 17.664 -38.994 1.00 57.09 101 SER A N 1
ATOM 766 C CA . SER A 1 101 ? 1.878 18.849 -39.859 1.00 57.09 101 SER A CA 1
ATOM 767 C C . SER A 1 101 ? 2.321 18.548 -41.294 1.00 57.09 101 SER A C 1
ATOM 769 O O . SER A 1 101 ? 2.224 19.404 -42.165 1.00 57.09 101 SER A O 1
ATOM 771 N N . ARG A 1 102 ? 2.801 17.325 -41.571 1.00 57.19 102 ARG A N 1
ATOM 772 C CA . ARG A 1 102 ? 3.074 16.849 -42.939 1.00 57.19 102 ARG A CA 1
ATOM 773 C C . ARG A 1 102 ? 1.802 16.389 -43.659 1.00 57.19 102 ARG A C 1
ATOM 775 O O . ARG A 1 102 ? 1.823 16.228 -44.874 1.00 57.19 102 ARG A O 1
ATOM 782 N N . ILE A 1 103 ? 0.711 16.177 -42.924 1.00 59.06 103 ILE A N 1
ATOM 783 C CA . ILE A 1 103 ? -0.615 15.910 -43.478 1.00 59.06 103 ILE A CA 1
ATOM 784 C C . ILE A 1 103 ? -1.344 17.253 -43.585 1.00 59.06 103 ILE A C 1
ATOM 786 O O . ILE A 1 103 ? -2.430 17.438 -43.042 1.00 59.06 103 ILE A O 1
ATOM 790 N N . GLU A 1 104 ? -0.732 18.230 -44.258 1.00 61.47 104 GLU A N 1
ATOM 791 C CA . GLU A 1 104 ? -1.555 19.288 -44.831 1.00 61.47 104 GLU A CA 1
ATOM 792 C C . GLU A 1 104 ? -2.477 18.620 -45.861 1.00 61.47 104 GLU A C 1
ATOM 794 O O . GLU A 1 104 ? -1.992 17.838 -46.689 1.00 61.47 104 GLU A O 1
ATOM 799 N N . PRO A 1 105 ? -3.802 18.846 -45.807 1.00 61.34 105 PRO A N 1
ATOM 800 C CA . PRO A 1 105 ? -4.703 18.344 -46.830 1.00 61.34 105 PRO A CA 1
ATOM 801 C C . PRO A 1 105 ? -4.190 18.806 -48.194 1.00 61.34 105 PRO A C 1
ATOM 803 O O . PRO A 1 105 ? -3.942 19.995 -48.391 1.00 61.34 105 PRO A O 1
ATOM 806 N N . LEU A 1 106 ? -4.052 17.882 -49.148 1.00 61.94 106 LEU A N 1
ATOM 807 C CA . LEU A 1 106 ? -3.636 18.139 -50.539 1.00 61.94 106 LEU A CA 1
ATOM 808 C C . LEU A 1 106 ? -4.625 19.040 -51.323 1.00 61.94 106 LEU A C 1
ATOM 810 O O . LEU A 1 106 ? -4.641 19.041 -52.548 1.00 61.94 106 LEU A O 1
ATOM 814 N N . GLU A 1 107 ? -5.468 19.799 -50.628 1.00 66.94 107 GLU A N 1
ATOM 815 C CA . GLU A 1 107 ? -6.593 20.574 -51.142 1.00 66.94 107 GLU A CA 1
ATOM 816 C C . GLU A 1 107 ? -6.192 21.972 -51.641 1.00 66.94 107 GLU A C 1
ATOM 818 O O . GLU A 1 107 ? -6.974 22.639 -52.310 1.00 66.94 107 GLU A O 1
ATOM 823 N N . LYS A 1 108 ? -4.956 22.425 -51.400 1.00 58.66 108 LYS A N 1
ATOM 824 C CA . LYS A 1 108 ? -4.435 23.665 -52.003 1.00 58.66 108 LYS A CA 1
ATOM 825 C C . LYS A 1 108 ? -3.313 23.398 -52.996 1.00 58.66 108 LYS A C 1
ATOM 827 O O . LYS A 1 108 ? -2.193 23.869 -52.829 1.00 58.66 108 LYS A O 1
ATOM 832 N N . SER A 1 109 ? -3.627 22.679 -54.068 1.00 55.28 109 SER A N 1
ATOM 833 C CA . SER A 1 109 ? -2.874 22.818 -55.315 1.00 55.28 109 SER A CA 1
ATOM 834 C C . SER A 1 109 ? -3.617 23.842 -56.181 1.00 55.28 109 SER A C 1
ATOM 836 O O . SER A 1 109 ? -4.658 23.496 -56.737 1.00 55.28 109 SER A O 1
ATOM 838 N N . PRO A 1 110 ? -3.196 25.123 -56.238 1.00 60.00 110 PRO A N 1
ATOM 839 C CA . PRO A 1 110 ? -3.780 26.046 -57.199 1.00 60.00 110 PRO A CA 1
ATOM 840 C C . PRO A 1 110 ? -3.423 25.549 -58.599 1.00 60.00 110 PRO A C 1
ATOM 842 O O . PRO A 1 110 ? -2.252 25.312 -58.898 1.00 60.00 110 PRO A O 1
ATOM 845 N N . GLU A 1 111 ? -4.458 25.349 -59.413 1.00 62.47 111 GLU A N 1
ATOM 846 C CA . GLU A 1 111 ? -4.344 24.900 -60.794 1.00 62.47 111 GLU A CA 1
ATOM 847 C C . GLU A 1 111 ? -3.278 25.695 -61.550 1.00 62.47 111 GLU A C 1
ATOM 849 O O . GLU A 1 111 ? -3.246 26.928 -61.536 1.00 62.47 111 GLU A O 1
ATOM 854 N N . ILE A 1 112 ? -2.398 24.947 -62.211 1.00 57.75 112 ILE A N 1
ATOM 855 C CA . ILE A 1 112 ? -1.393 25.467 -63.126 1.00 57.75 112 ILE A CA 1
ATOM 856 C C . ILE A 1 112 ? -2.149 26.068 -64.317 1.00 57.75 112 ILE A C 1
ATOM 858 O O . ILE A 1 112 ? -2.782 25.331 -65.073 1.00 57.75 112 ILE A O 1
ATOM 862 N N . ARG A 1 113 ? -2.095 27.395 -64.457 1.00 57.25 113 ARG A N 1
ATOM 863 C CA . ARG A 1 113 ? -2.559 28.127 -65.641 1.00 57.25 113 ARG A CA 1
ATOM 864 C C . ARG A 1 113 ? -1.380 28.530 -66.511 1.00 57.25 113 ARG A C 1
ATOM 866 O O . ARG A 1 113 ? -0.369 28.986 -65.932 1.00 57.25 113 ARG A O 1
#

Secondary structure (DSSP, 8-state):
----------GGGS-----PPPPPPHHHHHHHHHHHHHHHHHHHHHHHHHHHHHT-TTHHHHHHHHHHHHHHHHHHHHHHHHHHHHHHTT-TTS--TTSSTT---TT------

pLDDT: mean 75.4, std 12.5, range [44.88, 92.81]

Radius of gyration: 28.47 Å; chains: 1; bounding box: 71×42×90 Å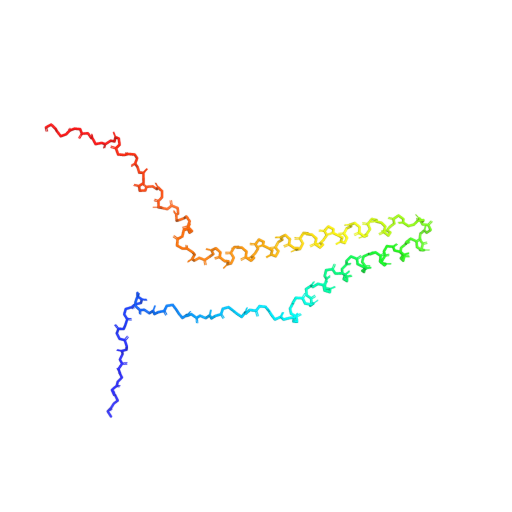

Sequence (113 aa):
MATRTRSFLPKSLRPKSFVPKPKPGYTDALSTSLTFVLGPLMFGLLGAFLDGIFGTGRVFTVLLAIIGLIAVATTIYYRYQAASAAEDAGKPWEKRPNADSRIEPLEKSPEIR